Protein AF-A0A1Y4BAQ8-F1 (afdb_monomer)

Secondary structure (DSSP, 8-state):
-----S-EEEE-TTS-EEEE-SS----------HHHHHHHHHHHHHHHHHHHHHHHHHHHH-

Sequence (62 aa):
MDIPRRPYLRFNEFGGTSLWFTGVPDPPCDVPDIEEKVEEATEEIRRLERRMQERHDDAERA

Solvent-accessible surface area (backbone atoms only — not comparable to full-atom values): 3993 Å² total; per-residue (Å²): 133,90,71,62,74,56,74,43,82,44,74,47,98,84,77,46,80,45,82,44,70,43,83,63,72,80,69,90,69,80,68,69,69,58,65,63,57,49,51,53,54,51,52,52,50,54,55,50,51,50,56,51,50,54,55,49,56,56,62,76,73,108

Radius of gyration: 23.91 Å; Cα contacts (8 Å, |Δi|>4): 30; chains: 1; bounding box: 42×12×67 Å

Foldseek 3Di:
DPDDQDWDWDQDPVRDIDIDGPPDDPPPPPVPPVPVVVVVVVVVVVVVVVVVVVVVVVVVVD

Structure (mmCIF, N/CA/C/O backbone):
data_AF-A0A1Y4BAQ8-F1
#
_entry.id   AF-A0A1Y4BAQ8-F1
#
loop_
_atom_site.group_PDB
_atom_site.id
_atom_site.type_symbol
_atom_site.label_atom_id
_atom_site.label_alt_id
_atom_site.label_comp_id
_atom_site.label_asym_id
_atom_site.label_entity_id
_atom_site.label_seq_id
_atom_site.pdbx_PDB_ins_code
_atom_site.Cartn_x
_atom_site.Cartn_y
_atom_site.Cartn_z
_atom_site.occupancy
_atom_site.B_iso_or_equiv
_atom_site.auth_seq_id
_atom_site.auth_comp_id
_atom_site.auth_asym_id
_atom_site.auth_atom_id
_atom_site.pdbx_PDB_model_num
ATOM 1 N N . MET A 1 1 ? 20.550 7.984 -32.377 1.00 48.62 1 MET A N 1
ATOM 2 C CA . MET A 1 1 ? 20.992 6.780 -31.642 1.00 48.62 1 MET A CA 1
ATOM 3 C C 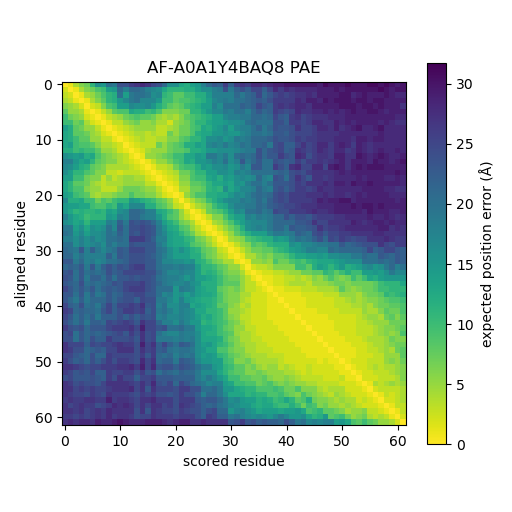. MET A 1 1 ? 19.835 5.801 -31.627 1.00 48.62 1 MET A C 1
ATOM 5 O O . MET A 1 1 ? 18.758 6.200 -31.199 1.00 48.62 1 MET A O 1
ATOM 9 N N . ASP A 1 2 ? 20.039 4.571 -32.098 1.00 63.66 2 ASP A N 1
ATOM 10 C CA . ASP A 1 2 ? 19.058 3.493 -31.950 1.00 63.66 2 ASP A CA 1
ATOM 11 C C . ASP A 1 2 ? 19.040 3.042 -30.490 1.00 63.66 2 ASP A C 1
ATOM 13 O O . ASP A 1 2 ? 19.983 2.421 -30.002 1.00 63.66 2 ASP A O 1
ATOM 17 N N . ILE A 1 3 ? 17.989 3.418 -29.764 1.00 57.91 3 ILE A N 1
ATOM 18 C CA . ILE A 1 3 ? 17.814 3.010 -28.372 1.00 57.91 3 ILE A CA 1
ATOM 19 C C . ILE A 1 3 ? 17.426 1.523 -28.374 1.00 57.91 3 ILE A C 1
ATOM 21 O O . ILE A 1 3 ? 16.409 1.166 -28.981 1.00 57.91 3 ILE A O 1
ATOM 25 N N . PRO A 1 4 ? 18.203 0.635 -27.730 1.00 56.53 4 PRO A N 1
ATOM 26 C CA . PRO A 1 4 ? 17.865 -0.778 -27.669 1.00 56.53 4 PRO A CA 1
ATOM 27 C C . PRO A 1 4 ? 16.529 -0.965 -26.937 1.00 56.53 4 PRO A C 1
ATOM 29 O O . PRO A 1 4 ? 16.380 -0.609 -25.775 1.00 56.53 4 PRO A O 1
ATOM 32 N N . ARG A 1 5 ? 15.548 -1.551 -27.629 1.00 59.34 5 ARG A N 1
ATOM 33 C CA . ARG A 1 5 ? 14.177 -1.780 -27.128 1.00 59.34 5 ARG A CA 1
ATOM 34 C C . ARG A 1 5 ? 14.033 -3.020 -26.234 1.00 59.34 5 ARG A C 1
ATOM 36 O O . ARG A 1 5 ? 12.925 -3.499 -26.017 1.00 59.34 5 ARG A O 1
ATOM 43 N N . ARG A 1 6 ? 15.145 -3.614 -25.792 1.00 61.66 6 ARG A N 1
ATOM 44 C CA . ARG A 1 6 ? 15.147 -4.856 -25.003 1.00 61.66 6 ARG A CA 1
ATOM 45 C C . ARG A 1 6 ? 15.398 -4.532 -23.530 1.00 61.66 6 ARG A C 1
ATOM 47 O O . ARG A 1 6 ? 16.233 -3.666 -23.267 1.00 61.66 6 ARG A O 1
ATOM 54 N N . PRO A 1 7 ? 14.726 -5.220 -22.588 1.00 66.75 7 PRO A N 1
ATOM 55 C CA . PRO A 1 7 ? 15.041 -5.076 -21.177 1.00 66.75 7 PRO A CA 1
ATOM 56 C C . PRO A 1 7 ? 16.505 -5.418 -20.930 1.00 66.75 7 PRO A C 1
ATOM 58 O O . PRO A 1 7 ? 17.005 -6.421 -21.448 1.00 66.75 7 PRO A O 1
ATOM 61 N N . TYR A 1 8 ? 17.179 -4.606 -20.126 1.00 70.38 8 TYR A N 1
ATOM 62 C CA . TYR A 1 8 ? 18.529 -4.895 -19.670 1.00 70.38 8 TYR A CA 1
ATOM 63 C C . TYR A 1 8 ? 18.623 -4.806 -18.155 1.00 70.38 8 TYR A C 1
ATOM 65 O O . TYR A 1 8 ? 17.908 -4.064 -17.479 1.00 70.38 8 TYR A O 1
ATOM 73 N N . LEU A 1 9 ? 19.523 -5.623 -17.627 1.00 74.56 9 LEU A N 1
ATOM 74 C CA . LEU A 1 9 ? 19.816 -5.703 -16.213 1.00 74.56 9 LEU A CA 1
ATOM 75 C C . LEU A 1 9 ? 20.825 -4.612 -15.849 1.00 74.56 9 LEU A C 1
ATOM 77 O O . LEU A 1 9 ? 21.845 -4.460 -16.524 1.00 74.56 9 LEU A O 1
ATOM 81 N N . ARG A 1 10 ? 20.572 -3.877 -14.770 1.00 75.06 10 ARG A N 1
ATOM 82 C CA . ARG A 1 10 ? 21.519 -2.921 -14.198 1.00 75.06 10 ARG A CA 1
ATOM 83 C C . ARG A 1 10 ? 21.704 -3.221 -12.721 1.00 75.06 10 ARG A C 1
ATOM 85 O O . ARG A 1 10 ? 20.736 -3.272 -11.970 1.00 75.06 10 ARG A O 1
ATOM 92 N N . PHE A 1 11 ? 22.950 -3.389 -12.307 1.00 77.25 11 PHE A N 1
ATOM 93 C CA . PHE A 1 11 ? 23.296 -3.493 -10.897 1.00 77.25 11 PHE A CA 1
ATOM 94 C C . PHE A 1 11 ? 23.389 -2.089 -10.301 1.00 77.25 11 PHE A C 1
ATOM 96 O O . PHE A 1 11 ? 23.977 -1.193 -10.913 1.00 77.25 11 PHE A O 1
ATOM 103 N N . ASN A 1 12 ? 22.759 -1.883 -9.150 1.00 75.62 12 ASN A N 1
ATOM 104 C CA . ASN A 1 12 ? 22.868 -0.639 -8.403 1.00 75.62 12 ASN A CA 1
ATOM 105 C C . ASN A 1 12 ? 24.081 -0.681 -7.459 1.00 75.62 12 ASN A C 1
ATOM 107 O O . ASN A 1 12 ? 24.663 -1.735 -7.199 1.00 75.62 12 ASN A O 1
ATOM 111 N N . GLU A 1 13 ? 24.457 0.484 -6.941 1.00 76.12 13 GLU A N 1
ATOM 112 C CA . GLU A 1 13 ? 25.641 0.666 -6.087 1.00 76.12 13 GLU A CA 1
ATOM 113 C C . GLU A 1 13 ? 25.527 -0.050 -4.730 1.00 76.12 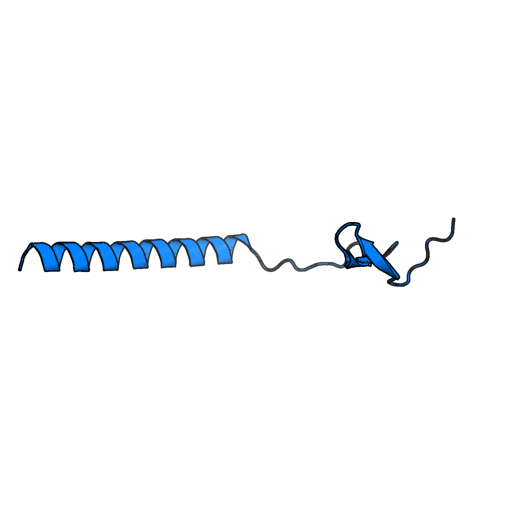13 GLU A C 1
ATOM 115 O O . GLU A 1 13 ? 26.522 -0.246 -4.041 1.00 76.12 13 GLU A O 1
ATOM 120 N N . PHE A 1 14 ? 24.323 -0.503 -4.373 1.00 78.00 14 PHE A N 1
ATOM 121 C CA . PHE A 1 14 ? 24.023 -1.240 -3.148 1.00 78.00 14 PHE A CA 1
ATOM 122 C C . PHE A 1 14 ? 23.966 -2.764 -3.365 1.00 78.00 14 PHE A C 1
ATOM 124 O O . PHE A 1 14 ? 23.495 -3.492 -2.494 1.00 78.00 14 PHE A O 1
ATOM 131 N N . GLY A 1 15 ? 24.414 -3.263 -4.526 1.00 75.75 15 GLY A N 1
ATOM 132 C CA . GLY A 1 15 ? 24.419 -4.695 -4.857 1.00 75.75 15 GLY A CA 1
ATOM 133 C C . GLY A 1 15 ? 23.052 -5.263 -5.258 1.00 75.75 15 GLY A C 1
ATOM 134 O O . GLY A 1 15 ? 22.912 -6.466 -5.468 1.00 75.75 15 GLY A O 1
ATOM 135 N N . GLY A 1 16 ? 22.038 -4.410 -5.390 1.00 72.94 16 GLY A N 1
ATOM 136 C CA . GLY A 1 16 ? 20.725 -4.763 -5.911 1.00 72.94 16 GLY A CA 1
ATOM 137 C C . GLY A 1 16 ? 20.713 -4.840 -7.435 1.00 72.94 16 GLY A C 1
ATOM 138 O O . GLY A 1 16 ? 21.515 -4.216 -8.129 1.00 72.94 16 GLY A O 1
ATOM 139 N N . THR A 1 17 ? 19.766 -5.605 -7.968 1.00 79.88 17 THR A N 1
ATOM 140 C CA . THR A 1 17 ? 19.574 -5.768 -9.411 1.00 79.88 17 THR A CA 1
ATOM 141 C C . THR A 1 17 ? 18.288 -5.066 -9.838 1.00 79.88 17 THR A C 1
ATOM 143 O O . THR A 1 17 ? 17.240 -5.283 -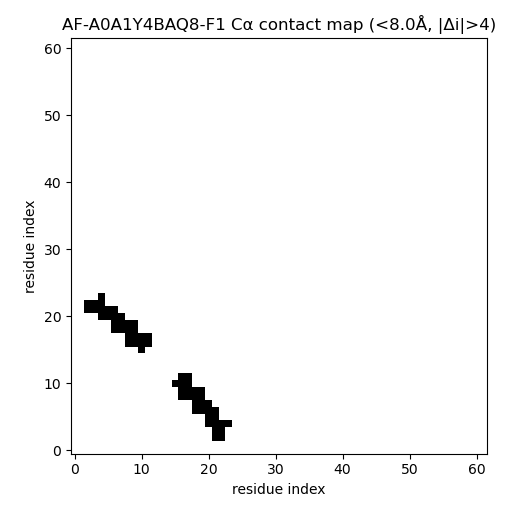9.236 1.00 79.88 17 THR A O 1
ATOM 146 N N . SER A 1 18 ? 18.348 -4.235 -10.877 1.00 67.69 18 SER A N 1
ATOM 147 C CA . SER A 1 18 ? 17.200 -3.505 -11.424 1.00 67.69 18 SER A CA 1
ATOM 148 C C . SER A 1 18 ? 17.035 -3.814 -12.909 1.00 67.69 18 SER A C 1
ATOM 150 O O . SER A 1 18 ? 18.000 -3.756 -13.670 1.00 67.69 18 SER A O 1
ATOM 152 N N . LEU A 1 19 ? 15.813 -4.138 -13.331 1.00 69.62 19 LEU A N 1
ATOM 153 C CA . LEU A 1 19 ? 15.477 -4.368 -14.735 1.00 69.62 19 LEU A CA 1
ATOM 154 C C . LEU A 1 19 ? 14.993 -3.054 -15.355 1.00 69.62 19 LEU A C 1
ATOM 156 O O . LEU A 1 19 ? 14.053 -2.446 -14.850 1.00 69.62 19 LEU A O 1
ATOM 160 N N . TRP A 1 20 ? 15.641 -2.618 -16.431 1.00 63.91 20 TRP A N 1
ATOM 161 C CA . TRP A 1 20 ? 15.330 -1.365 -17.115 1.00 63.91 20 TRP A CA 1
ATOM 162 C C . TRP A 1 20 ? 14.846 -1.636 -18.535 1.00 63.91 20 TRP A C 1
ATOM 164 O O . TRP A 1 20 ? 15.437 -2.436 -19.259 1.00 63.91 20 TRP A O 1
ATOM 174 N N . PHE A 1 21 ? 13.791 -0.935 -18.942 1.00 65.25 21 PHE A N 1
ATOM 175 C CA . PHE A 1 21 ? 13.242 -0.973 -20.294 1.00 65.25 21 PHE A CA 1
ATOM 176 C C . PHE A 1 21 ? 13.469 0.399 -20.938 1.00 65.25 21 PHE A C 1
ATOM 178 O O . PHE A 1 21 ? 12.865 1.380 -20.517 1.00 65.25 21 PHE A O 1
ATOM 185 N N . THR A 1 22 ? 14.346 0.507 -21.939 1.00 62.34 22 THR A N 1
ATOM 186 C CA . THR A 1 22 ? 14.513 1.765 -22.688 1.00 62.34 22 THR A CA 1
ATOM 187 C C . THR A 1 22 ? 13.657 1.767 -23.949 1.00 62.34 22 THR A C 1
ATOM 189 O O . THR A 1 22 ? 13.721 0.837 -24.749 1.00 62.34 22 THR A O 1
ATOM 192 N N . GLY A 1 23 ? 12.878 2.832 -24.156 1.00 57.69 23 GLY A N 1
ATOM 193 C CA . GLY A 1 23 ? 12.131 3.054 -25.402 1.00 57.69 23 GLY A CA 1
ATOM 194 C C . GLY A 1 23 ? 10.827 2.264 -25.548 1.00 57.69 23 GLY A C 1
ATOM 195 O O . GLY A 1 23 ? 10.315 2.155 -26.663 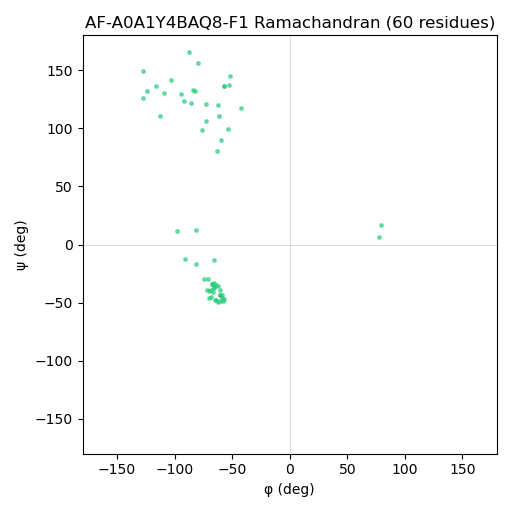1.00 57.69 23 GLY A O 1
ATOM 196 N N . VAL A 1 24 ? 10.297 1.723 -24.451 1.00 58.00 24 VAL A N 1
ATOM 197 C CA . VAL A 1 24 ? 8.901 1.282 -24.379 1.00 58.00 24 VAL A CA 1
ATOM 198 C C . VAL A 1 24 ? 8.103 2.537 -24.003 1.00 58.00 24 VAL A C 1
ATOM 200 O O . VAL A 1 24 ? 8.464 3.155 -23.001 1.00 58.00 24 VAL A O 1
ATOM 203 N N . PRO A 1 25 ? 7.113 2.994 -24.801 1.00 58.31 25 PRO A N 1
ATOM 204 C CA . PRO A 1 25 ? 6.161 3.983 -24.293 1.00 58.31 25 PRO A CA 1
ATOM 205 C C . PRO A 1 25 ? 5.607 3.414 -22.995 1.00 58.31 25 PRO A C 1
ATOM 207 O O . PRO A 1 25 ? 5.385 2.201 -22.967 1.00 58.31 25 PRO A O 1
ATOM 210 N N . ASP A 1 26 ? 5.461 4.233 -21.949 1.00 59.56 26 ASP A N 1
ATOM 211 C CA . ASP A 1 26 ? 4.933 3.751 -20.672 1.00 59.56 26 ASP A CA 1
ATOM 212 C C . ASP A 1 26 ? 3.761 2.818 -20.985 1.00 59.56 26 ASP A C 1
ATOM 214 O O . ASP A 1 26 ? 2.834 3.241 -21.694 1.00 59.56 26 ASP A O 1
ATOM 218 N N . PRO A 1 27 ? 3.848 1.518 -20.625 1.00 57.81 27 PRO A N 1
ATOM 219 C CA . PRO A 1 27 ? 2.725 0.632 -20.855 1.00 57.81 27 PRO A CA 1
ATOM 220 C C . PRO A 1 27 ? 1.510 1.320 -20.232 1.00 57.81 27 PRO A C 1
ATOM 222 O O . PRO A 1 27 ? 1.695 2.005 -19.220 1.00 57.81 27 PRO A O 1
ATOM 225 N N . PRO A 1 28 ? 0.301 1.197 -20.810 1.00 59.22 28 PRO A N 1
ATOM 226 C CA . PRO A 1 28 ? -0.903 1.595 -20.104 1.00 59.22 28 PRO A CA 1
ATOM 227 C C . PRO A 1 28 ? -0.940 0.741 -18.838 1.00 59.22 28 PRO A C 1
ATOM 229 O O . PRO A 1 28 ? -1.360 -0.412 -18.834 1.00 59.22 28 PRO A O 1
ATOM 232 N N . CYS A 1 29 ? -0.324 1.261 -17.786 1.00 56.19 29 CYS A N 1
ATOM 233 C CA . CYS A 1 29 ? -0.404 0.720 -16.467 1.00 56.19 29 CYS A CA 1
ATOM 234 C C . CYS A 1 29 ? -1.783 1.188 -16.061 1.00 56.19 29 CYS A C 1
ATOM 236 O O . CYS A 1 29 ? -1.967 2.361 -15.734 1.00 56.19 29 CYS A O 1
ATOM 238 N N . ASP A 1 30 ? -2.758 0.293 -16.182 1.00 63.25 30 ASP A N 1
ATOM 239 C CA . ASP A 1 30 ? -3.997 0.418 -15.438 1.00 63.25 30 ASP A CA 1
ATOM 240 C C . ASP A 1 30 ? -3.580 0.317 -13.972 1.00 63.25 30 ASP A C 1
ATOM 242 O O . ASP A 1 30 ? -3.555 -0.762 -13.377 1.00 63.25 30 ASP A O 1
ATOM 246 N N . VAL A 1 31 ? -3.094 1.438 -13.432 1.00 62.69 31 VAL A N 1
ATOM 247 C CA . VAL A 1 31 ? -2.786 1.571 -12.020 1.00 62.69 31 VAL A CA 1
ATOM 248 C C . VAL A 1 31 ? -4.135 1.344 -11.350 1.00 62.69 31 VAL A C 1
ATOM 250 O O . VAL A 1 31 ? -5.040 2.151 -11.567 1.00 62.69 31 VAL A O 1
ATOM 253 N N . PRO A 1 32 ? -4.326 0.219 -10.635 1.00 61.78 32 PRO A N 1
ATOM 254 C CA . PRO A 1 32 ? -5.594 -0.029 -9.970 1.00 61.78 32 PRO A CA 1
ATOM 255 C C . PRO A 1 32 ? -5.842 1.148 -9.041 1.00 61.78 32 PRO A C 1
ATOM 257 O O . PRO A 1 32 ? -4.888 1.567 -8.393 1.00 61.78 32 PRO A O 1
ATOM 260 N N . ASP A 1 33 ? -7.066 1.668 -9.002 1.00 68.19 33 ASP A N 1
ATOM 261 C CA . ASP A 1 33 ? -7.387 2.907 -8.294 1.00 68.19 33 ASP A CA 1
ATOM 262 C C . ASP A 1 33 ? -6.906 2.822 -6.836 1.00 68.19 33 ASP A C 1
ATOM 264 O O . ASP A 1 33 ? -7.471 2.118 -5.993 1.00 68.19 33 ASP A O 1
ATOM 268 N N . ILE A 1 34 ? -5.739 3.419 -6.571 1.00 66.56 34 ILE A N 1
ATOM 269 C CA . I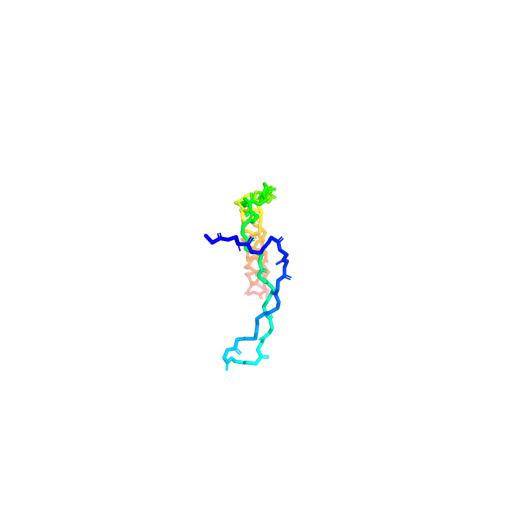LE A 1 34 ? -5.042 3.276 -5.287 1.00 66.56 34 ILE A CA 1
ATOM 270 C C . ILE A 1 34 ? -5.827 4.046 -4.228 1.00 66.56 34 ILE A C 1
ATOM 272 O O . ILE A 1 34 ? -5.832 3.651 -3.067 1.00 66.56 34 ILE A O 1
ATOM 276 N N . GLU A 1 35 ? -6.518 5.110 -4.636 1.00 68.44 35 GLU A N 1
ATOM 277 C CA . GLU A 1 35 ? -7.283 5.981 -3.753 1.00 68.44 35 GLU A CA 1
ATOM 278 C C . GLU A 1 35 ? -8.444 5.234 -3.089 1.00 68.44 35 GLU A C 1
ATOM 280 O O . GLU A 1 35 ? -8.535 5.256 -1.862 1.00 68.44 35 GLU A O 1
ATOM 285 N N . GLU A 1 36 ? -9.241 4.478 -3.852 1.00 71.56 36 GLU A N 1
ATOM 286 C CA . GLU A 1 36 ? -10.359 3.686 -3.310 1.00 71.56 36 GLU A CA 1
ATOM 287 C C . GLU A 1 36 ? -9.866 2.640 -2.294 1.00 71.56 36 GLU A C 1
ATOM 289 O O . GLU A 1 36 ? -10.405 2.512 -1.194 1.00 71.56 36 GLU A O 1
ATOM 294 N N . LYS A 1 37 ? -8.762 1.948 -2.608 1.00 75.81 37 LYS A N 1
ATOM 295 C CA . LYS A 1 37 ? -8.161 0.953 -1.700 1.00 75.81 37 LYS A CA 1
ATOM 296 C C . LYS A 1 37 ? -7.569 1.573 -0.436 1.00 75.81 37 LYS A C 1
ATOM 298 O O . LYS A 1 37 ? -7.561 0.939 0.619 1.00 75.81 37 LYS A O 1
ATOM 303 N N . VAL A 1 38 ? -7.028 2.786 -0.535 1.00 76.81 38 VAL A N 1
ATOM 304 C CA . VAL A 1 38 ? -6.490 3.523 0.616 1.00 76.81 38 VAL A CA 1
ATOM 305 C C . VAL A 1 38 ? -7.623 4.008 1.518 1.00 76.81 38 VAL A C 1
ATOM 307 O O . VAL A 1 38 ? -7.487 3.949 2.744 1.00 76.81 38 VAL A O 1
ATOM 310 N N . GLU A 1 39 ? -8.738 4.451 0.940 1.00 80.94 39 GLU A N 1
ATOM 311 C CA . GLU A 1 39 ? -9.917 4.879 1.690 1.00 80.94 39 GLU A CA 1
ATOM 312 C C . GLU A 1 39 ? -10.543 3.708 2.461 1.00 80.94 39 GLU A C 1
ATOM 314 O O . GLU A 1 39 ? -10.723 3.812 3.678 1.00 80.94 39 GLU A O 1
ATOM 319 N N . GLU A 1 40 ? -10.738 2.561 1.801 1.00 83.25 40 GLU A N 1
ATOM 320 C CA . GLU A 1 40 ? -11.248 1.332 2.427 1.00 83.25 40 GLU A CA 1
ATOM 321 C C . GLU A 1 40 ? -10.352 0.873 3.591 1.00 83.25 40 GLU A C 1
ATOM 323 O O . GLU A 1 40 ? -10.825 0.661 4.713 1.00 83.25 40 GLU A O 1
ATOM 328 N N . ALA A 1 41 ? -9.033 0.806 3.372 1.00 86.12 41 ALA A N 1
ATOM 329 C CA . ALA A 1 41 ? -8.084 0.420 4.416 1.00 86.12 41 ALA A CA 1
ATOM 330 C C . ALA A 1 41 ? -8.090 1.400 5.605 1.00 86.12 41 ALA A C 1
ATOM 332 O O . ALA A 1 41 ? -7.956 0.996 6.764 1.00 86.12 41 ALA A O 1
ATOM 333 N N . THR A 1 42 ? -8.273 2.696 5.340 1.00 89.44 42 THR A N 1
ATOM 334 C CA . THR A 1 42 ? -8.356 3.722 6.388 1.00 89.44 42 THR A CA 1
ATOM 335 C C . THR A 1 42 ? -9.635 3.574 7.215 1.00 89.44 42 THR A C 1
ATOM 337 O O . THR A 1 42 ? -9.605 3.736 8.441 1.00 89.44 42 THR A O 1
ATOM 340 N N . GLU A 1 43 ? -10.761 3.248 6.579 1.00 91.88 43 GLU A N 1
ATOM 341 C CA . GLU A 1 43 ? -12.026 3.014 7.275 1.00 91.88 43 GLU A CA 1
ATOM 342 C C . GLU A 1 43 ? -11.973 1.754 8.155 1.00 91.88 43 GLU A C 1
ATOM 344 O O . GLU A 1 43 ? -12.414 1.790 9.313 1.00 91.88 43 GLU A 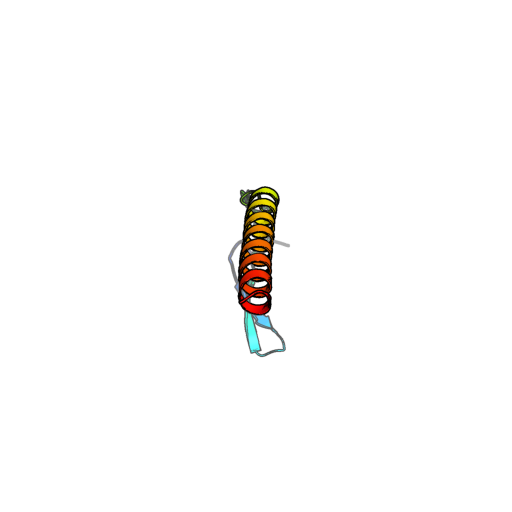O 1
ATOM 349 N N . GLU A 1 44 ? -11.355 0.671 7.672 1.00 91.62 44 GLU A N 1
ATOM 350 C CA . GLU A 1 44 ? -11.145 -0.542 8.470 1.00 91.62 44 GLU A CA 1
ATOM 351 C C . GLU A 1 44 ? -10.302 -0.280 9.723 1.00 91.62 44 GLU A C 1
ATOM 353 O O . GLU A 1 44 ? -10.668 -0.734 10.815 1.00 91.62 44 GLU A O 1
ATOM 358 N N . ILE A 1 45 ? -9.218 0.494 9.599 1.00 92.75 45 ILE A N 1
ATOM 359 C CA . ILE A 1 45 ? -8.366 0.868 10.738 1.00 92.75 45 ILE A CA 1
ATOM 360 C C . ILE A 1 45 ? -9.178 1.648 11.777 1.00 92.75 45 ILE A C 1
ATOM 362 O O . ILE A 1 45 ? -9.184 1.273 12.952 1.00 92.75 45 ILE A O 1
ATOM 366 N N . ARG A 1 46 ? -9.947 2.663 11.360 1.00 91.50 46 ARG A N 1
ATOM 367 C CA . ARG A 1 46 ? -10.805 3.447 12.274 1.00 91.50 46 ARG A CA 1
ATOM 368 C C . ARG A 1 46 ? -11.853 2.586 12.974 1.00 91.50 46 ARG A C 1
ATOM 370 O O . ARG A 1 46 ? -12.155 2.790 14.153 1.00 91.50 46 ARG A O 1
ATOM 377 N N . ARG A 1 47 ? -12.436 1.617 12.263 1.00 92.44 47 ARG A N 1
ATOM 378 C CA . ARG A 1 47 ? -13.389 0.666 12.850 1.00 92.44 47 ARG A CA 1
ATOM 379 C C . ARG A 1 47 ? -12.707 -0.238 13.875 1.00 92.44 47 ARG A C 1
ATOM 381 O O . ARG A 1 47 ? -13.310 -0.583 14.893 1.00 92.44 47 ARG A O 1
ATOM 388 N N . LEU A 1 48 ? -11.464 -0.634 13.618 1.00 92.69 48 LEU A N 1
ATOM 389 C CA . LEU A 1 48 ? -10.681 -1.458 14.528 1.00 92.69 48 LEU A CA 1
ATOM 390 C C . LEU A 1 48 ? -10.314 -0.695 15.805 1.00 92.69 48 LEU A C 1
ATOM 392 O O . LEU A 1 48 ? -10.521 -1.236 16.890 1.00 92.69 48 LEU A O 1
ATOM 396 N N . GLU A 1 49 ? -9.870 0.557 15.681 1.00 90.50 49 GLU A N 1
ATOM 397 C CA . GLU A 1 49 ? -9.590 1.448 16.814 1.00 90.50 49 GLU A CA 1
ATOM 398 C C . GLU A 1 49 ? -10.818 1.622 17.707 1.00 90.50 49 GLU A C 1
ATOM 400 O O . GLU A 1 49 ? -10.732 1.422 18.917 1.00 90.50 49 GLU A O 1
ATOM 405 N N . ARG A 1 50 ? -11.988 1.888 17.115 1.00 90.56 50 ARG A N 1
ATOM 406 C CA . ARG A 1 50 ? -13.234 2.054 17.877 1.00 90.56 50 ARG A CA 1
ATOM 407 C C . ARG A 1 50 ? -13.588 0.817 18.699 1.00 90.56 50 ARG A C 1
ATOM 409 O O . ARG A 1 50 ? -13.883 0.939 19.881 1.00 90.56 50 ARG A O 1
ATOM 416 N N . ARG A 1 51 ? -13.494 -0.378 18.106 1.00 88.56 51 ARG A N 1
ATOM 417 C CA . ARG A 1 51 ? -13.751 -1.636 18.831 1.00 88.56 51 ARG A CA 1
ATOM 418 C C . ARG A 1 51 ? -12.745 -1.880 19.953 1.00 88.56 51 ARG A C 1
ATOM 420 O O . ARG A 1 51 ? -13.097 -2.486 20.958 1.00 88.56 51 ARG A O 1
ATOM 427 N N . MET A 1 52 ? -11.488 -1.477 19.771 1.00 87.44 52 MET A N 1
ATOM 428 C CA . MET A 1 52 ? -10.478 -1.597 20.826 1.00 87.44 5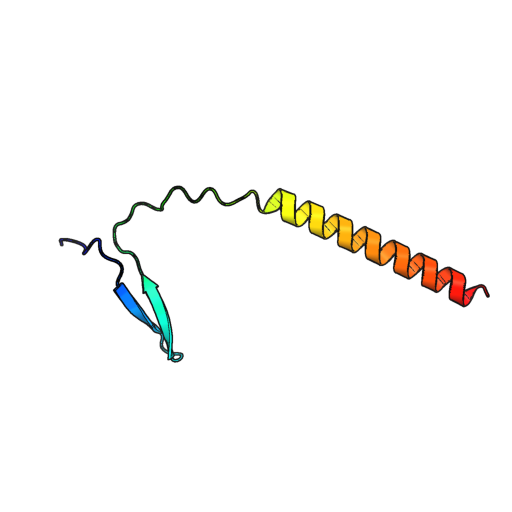2 MET A CA 1
ATOM 429 C C . MET A 1 52 ? -10.761 -0.623 21.971 1.00 87.44 52 MET A C 1
ATOM 431 O O . MET A 1 52 ? -10.650 -1.024 23.125 1.00 87.44 52 MET A O 1
ATOM 435 N N . GLN A 1 53 ? -11.189 0.601 21.656 1.00 86.44 53 GLN A N 1
ATOM 436 C CA . GLN A 1 53 ? -11.593 1.603 22.640 1.00 86.44 53 GLN A CA 1
ATOM 437 C C . GLN A 1 53 ? -12.802 1.128 23.459 1.00 86.44 53 GLN A C 1
ATOM 439 O O . GLN A 1 53 ? -12.742 1.114 24.680 1.00 86.44 53 GLN A O 1
ATOM 444 N N . GLU A 1 54 ? -13.855 0.640 22.798 1.00 84.88 54 GLU A N 1
ATOM 445 C CA . GLU A 1 54 ? -15.053 0.102 23.463 1.00 84.88 54 GLU A CA 1
ATOM 446 C C . GLU A 1 54 ? -14.706 -1.068 24.398 1.00 84.88 54 GLU A C 1
ATOM 448 O O . GLU A 1 54 ? -15.154 -1.114 25.540 1.00 84.88 54 GLU A O 1
ATOM 453 N N . ARG A 1 55 ? -13.837 -1.987 23.951 1.00 78.06 55 ARG A N 1
ATOM 454 C CA . ARG A 1 55 ? -13.355 -3.095 24.791 1.00 78.06 55 ARG A CA 1
ATOM 455 C C . ARG A 1 55 ? -12.513 -2.631 25.976 1.00 78.06 55 ARG A C 1
ATOM 457 O O . ARG A 1 55 ? -12.517 -3.304 27.003 1.00 78.06 55 ARG A O 1
ATOM 464 N N . HIS A 1 56 ? -11.753 -1.552 25.817 1.00 78.81 56 HIS A N 1
ATOM 465 C CA . HIS A 1 56 ? -10.964 -0.967 26.894 1.00 78.81 56 HIS A CA 1
ATOM 466 C C . HIS A 1 56 ? -11.878 -0.311 27.937 1.00 78.81 56 HIS A C 1
ATOM 468 O O . HIS A 1 56 ? -11.734 -0.568 29.128 1.00 78.81 56 HIS A O 1
ATOM 474 N N . ASP A 1 57 ? -12.867 0.459 27.489 1.00 78.12 57 ASP A N 1
ATOM 475 C CA . ASP A 1 57 ? -13.818 1.154 28.358 1.00 78.12 57 ASP A CA 1
ATOM 476 C C . ASP A 1 57 ? -14.717 0.174 29.139 1.00 78.12 57 ASP A C 1
ATOM 478 O O . ASP A 1 57 ? -15.012 0.406 30.314 1.00 78.12 57 ASP A O 1
ATOM 482 N N . ASP A 1 58 ? -15.115 -0.946 28.525 1.00 69.69 58 ASP A N 1
ATOM 483 C CA . ASP A 1 58 ? -15.837 -2.031 29.206 1.00 69.69 58 ASP A CA 1
ATOM 484 C C . ASP A 1 58 ? -14.963 -2.750 30.247 1.00 69.69 58 ASP A C 1
ATOM 486 O O . ASP A 1 58 ? -15.465 -3.170 31.290 1.00 69.69 58 ASP A O 1
ATOM 490 N N . ALA A 1 59 ? -13.656 -2.877 29.993 1.00 67.69 59 ALA A N 1
ATOM 491 C CA . ALA A 1 59 ? -12.714 -3.492 30.926 1.00 67.69 59 ALA A CA 1
ATOM 492 C C . ALA A 1 59 ? -12.383 -2.590 32.128 1.00 67.69 59 ALA A C 1
ATOM 494 O O . ALA A 1 59 ? -12.121 -3.113 33.206 1.00 67.69 59 ALA A O 1
ATOM 495 N N . GLU A 1 60 ? -12.415 -1.262 31.972 1.00 69.62 60 GLU A N 1
ATOM 496 C CA . GLU A 1 60 ? -12.226 -0.318 33.087 1.00 69.62 60 GLU A CA 1
ATOM 497 C C . GLU A 1 60 ? -13.496 -0.085 33.925 1.00 69.62 60 GLU A C 1
ATOM 499 O O . GLU A 1 60 ? -13.414 0.425 35.044 1.00 69.62 60 GLU A O 1
ATOM 504 N N . ARG A 1 61 ? -14.679 -0.441 33.405 1.00 64.00 61 ARG A N 1
ATOM 505 C CA . ARG A 1 61 ? -15.965 -0.332 34.123 1.00 64.00 61 ARG A CA 1
ATOM 506 C C . ARG A 1 61 ? -16.360 -1.581 34.920 1.00 64.00 61 ARG A C 1
ATOM 508 O O . ARG A 1 61 ? -17.322 -1.492 35.687 1.00 64.00 61 ARG A O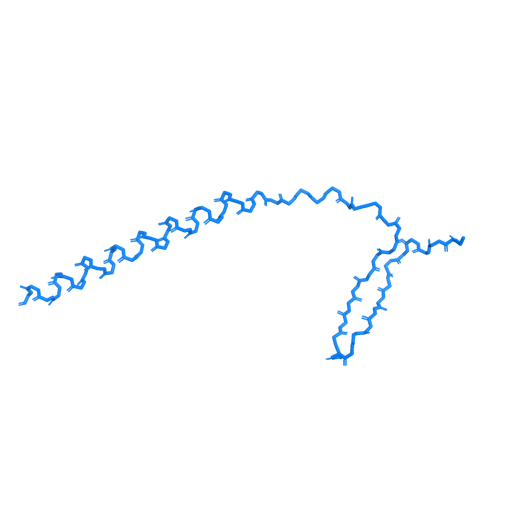 1
ATOM 515 N N . ALA A 1 62 ? -15.683 -2.709 34.708 1.00 56.66 62 ALA A N 1
ATOM 516 C CA . ALA A 1 62 ? -15.913 -3.985 35.395 1.00 56.66 62 ALA A CA 1
ATOM 517 C C . ALA A 1 62 ? -15.077 -4.104 36.678 1.00 56.66 62 ALA A C 1
ATOM 519 O O . ALA A 1 62 ? -15.609 -4.678 37.657 1.00 56.66 62 ALA A O 1
#

Mean predicted aligned error: 15.48 Å

pLDDT: mean 72.65, std 11.8, range [48.62, 92.75]

Nearest PDB structures (foldseek):
  9gc3-assembly1_A  TM=2.928E-01  e=3.537E+00  Saccharomyces cerevisiae

=== Feature glossary ===
The record interleaves many kinds of information about one protein. Here is each kind framed as the question it answers.

Q: What does the local fold look like, residue by residue?
A: The Foldseek 3Di string encodes local tertiary geometry as a 20-letter alphabet — one character per residue — derived from the relative positions of nearby Cα atoms. Unlike the amino-acid sequence, 3Di is a direct function of the 3D structure, so two proteins with the same fold have similar 3Di strings even at low sequence identity.

Q: Which residues are in helices, strands, or loops?
A: The SS8 string is DSSP's per-residue secondary-structure call. α-helix (H) means an i→i+4 H-bond ladder; β-strand (E) means the residue participates in a β-sheet; 3₁₀ (G) and π (I) are tighter and wider helices; T/S are turns/bends; '-' is loop.

Q: How big and how compact is the whole molecule?
A: Radius of gyration (Rg) is the root-mean-square distance of Cα atoms from their centroid — a single number for overall size and compactness. A globular domain of N residues has Rg ≈ 2.2·N^0.38 Å; an extended or disordered chain has a much larger Rg. The Cα contact count is the number of residue pairs whose Cα atoms are within 8 Å and are more than four positions apart in sequence — a standard proxy for tertiary packing density. The bounding box is the smallest axis-aligned box enclosing all Cα atoms.

Q: Where is each backbone atom in 3D?
A: Structure coordinates are given as an mmCIF _atom_site loop: one row per atom with element, residue name, chain id, sequence number, and x/y/z position in Å. Only the four main-chain atoms per residue are included here; side chains are omitted to keep the record compact.

Q: What is the amino-acid chain?
A: Primary structure: the covalent order of the twenty standard amino acids along the backbone. Two proteins with the same sequence will (almost always) fold to the same structure; two with 30% identity often share a fold but not the details.

Q: What if only a Cα trace is available?
A: Three-state secondary structure (P-SEA) collapses the eight DSSP classes into helix (a), strand (b), and coil (c). P-SEA assigns these from Cα geometry alone — distances and angles — without requiring backbone oxygens, so it works on any Cα trace.

Q: What family and function is it annotated with?
A: Database cross-references. InterPro integrates a dozen domain/family signature databases into unified entries with residue-range hits. GO terms attach function/process/location labels with evidence codes. CATH codes position the fold in a four-level structural taxonomy. Organism is the NCBI-taxonomy species name.

Q: How confident is the AlphaFold model at each residue?
A: pLDDT is the predicted lDDT-Cα score: AlphaFold's confidence that the local environment of each residue (all inter-atomic distances within 15 Å) is correctly placed. It is a per-residue number between 0 and 100, with higher meaning more reliable.

Q: How mobile is each atom in the crystal?
A: B-factor (Debye–Waller factor) reflects atomic displacement in the crystal lattice. It is an experime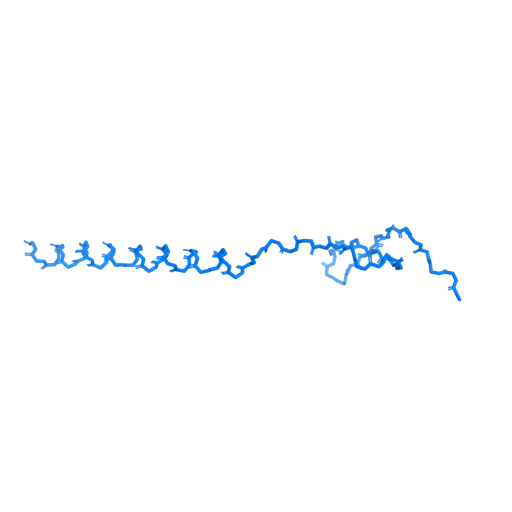ntal observable (units Å²), not a prediction; low values mean the atom is pinned down, high values mean it moves or is heterogeneous across the crystal.

Q: Which residues are buried vs exposed?
A: SASA measures how much of the protein is reachable by solvent. It is computed by rolling a water-sized probe over the atomic surface and summing the exposed area (Å²). Per-residue SASA distinguishes core (buried, low SASA) from surface (exposed, high SASA) residues; total SASA is a whole-molecule size measure.

Q: What do the diagnostic plots show?
A: Plot images: a contact map (which residues are close in 3D, as an N×N binary image), a Ramachandran scatter (backbone torsion angles, revealing secondary-structure composition at a glance), and — for AlphaFold structures — a PAE heatmap (pairwise prediction confidence).

Q: What known structures does this most resemble?
A: The Foldseek neighbor list gives the closest experimentally determined structures in the PDB, ranked by structural alignment. TM-score near 1 means near-identical fold; near 0.3 means only rough topology match. This is how one finds what a novel AlphaFold prediction most resembles in the solved-structure universe.

Q: Are the domains correctly placed relative to each other?
A: Predicted aligned error is AlphaFold's pairwise confidence. Unlike pLDDT (per-residue), PAE is per-residue-pair and captures whether two parts of the structure are correctly placed relative to each other. Units are ångströms of expected positional error.

Q: What do the rendered images show?
A: Structure images are PyMOL renders from six orthogonal camera directions. Cartoon representation draws helices as coils and strands as arrows; sticks shows the backbone as bonds; surface shows the solvent-excluded envelope. Rainbow coloring maps sequence position to hue (blue→red, N→C); chain coloring assigns a distinct color per polypeptide.

Q: What are the backbone torsion angles?
A: φ (phi) and ψ (psi) are the two rotatable backbone dihedrals per residue: φ is the C(i-1)–N–Cα–C torsion, ψ is the N–Cα–C–N(i+1) torsion, both in degrees on (−180°, 180°]. α-helical residues cluster near (−60°, −45°); β-strand residues near (−120°, +130°). A Ramachandran plot is simply a scatter of (φ, ψ) for every residue.